Protein AF-A0A1F4B8V3-F1 (afdb_monomer)

Secondary structure (DSSP, 8-state):
-TTSSS-HHHHHHHHHTT--HHHHHHHHHTS-HHHHHHHHHHHHHS-TTTTHHHHHHHHHHHHHHHHHTTS----GGGS---

Solvent-accessible surface area (backbone atoms only — not comparable to full-atom values): 5051 Å² total; per-residue (Å²): 129,78,74,70,74,71,37,66,65,56,45,52,50,35,46,75,73,74,37,58,54,68,61,52,49,55,57,58,73,66,45,50,78,66,56,49,49,55,50,50,56,50,56,70,69,42,70,95,58,71,55,57,68,56,54,53,50,50,52,49,52,53,51,51,53,34,32,70,73,60,80,43,88,81,61,76,81,79,49,84,90,123

pLDDT: mean 78.14, std 13.04, range [46.31, 97.19]

Mean predicted aligned error: 13.69 Å

Foldseek 3Di:
DVPPLPPVVNCVVCVVVVHHSVVVVVVQVPDDPVRNVVVVVVVVVPPPPPPPVVVVVVVVVVVVVCVLVVVDVPDPVSDDPD

Sequence (82 aa):
MKGFLDRAEVRAQLQSLGVDADSAVSRVDALTDDEAKDLAARIDQMPAGGNVLGVVLAVFIILLITDILGFTRIFPFTRSIR

Radius of gyration: 21.66 Å; Cα contacts (8 Å, |Δi|>4): 23; chains: 1; bounding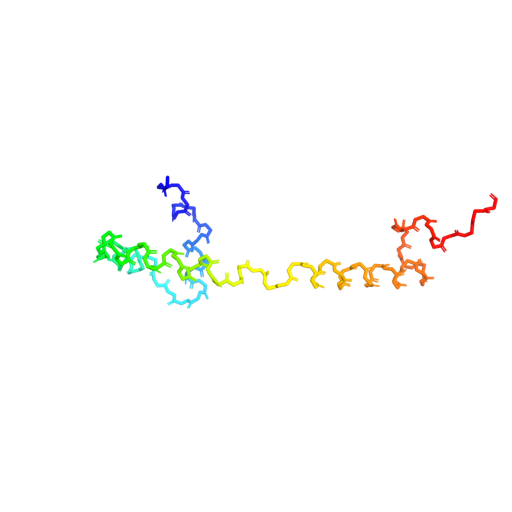 box: 33×31×64 Å

Structure (mmCIF, N/CA/C/O backbone):
data_AF-A0A1F4B8V3-F1
#
_entry.id   AF-A0A1F4B8V3-F1
#
loop_
_atom_site.group_PDB
_atom_site.id
_atom_site.type_symbol
_atom_site.label_atom_id
_atom_site.label_alt_id
_atom_site.label_comp_id
_atom_site.label_asym_id
_atom_site.label_entity_id
_atom_site.label_seq_id
_atom_site.pdbx_PDB_ins_code
_atom_site.Cartn_x
_atom_site.Cartn_y
_atom_site.Cartn_z
_atom_site.occupancy
_atom_site.B_iso_or_equiv
_atom_site.auth_seq_id
_atom_site.auth_comp_id
_atom_site.auth_asym_id
_atom_site.auth_atom_id
_atom_site.pdbx_PDB_model_num
ATOM 1 N N . MET A 1 1 ? -19.641 -3.606 14.753 1.00 46.31 1 MET A N 1
ATOM 2 C CA . MET A 1 1 ? -18.325 -4.014 15.294 1.00 46.31 1 MET A CA 1
ATOM 3 C C . MET A 1 1 ? -18.152 -5.526 15.519 1.00 46.31 1 MET A C 1
ATOM 5 O O . MET A 1 1 ? -17.021 -5.950 15.653 1.00 46.31 1 MET A O 1
ATOM 9 N N . LYS A 1 2 ? -19.201 -6.373 15.532 1.00 50.38 2 LYS A N 1
ATOM 10 C CA . LYS A 1 2 ? -19.052 -7.839 15.733 1.00 50.38 2 LYS A CA 1
ATOM 11 C C . LYS A 1 2 ? -18.594 -8.643 14.500 1.00 50.38 2 LYS A C 1
ATOM 13 O O . LYS A 1 2 ? -18.201 -9.788 14.636 1.00 50.38 2 LYS A O 1
ATOM 18 N N . GLY A 1 3 ? -18.603 -8.048 13.305 1.00 53.19 3 GLY A N 1
ATOM 19 C CA . GLY A 1 3 ? -18.277 -8.750 12.052 1.00 53.19 3 GLY A CA 1
ATOM 20 C C . GLY A 1 3 ? -16.798 -8.751 11.641 1.00 53.19 3 GLY A C 1
ATOM 21 O O . GLY A 1 3 ? -16.480 -9.287 10.586 1.00 53.19 3 GLY A O 1
ATOM 22 N N . PHE A 1 4 ? -15.895 -8.121 12.407 1.00 53.19 4 PHE A N 1
ATOM 23 C CA . PHE A 1 4 ? -14.473 -8.031 12.031 1.00 53.19 4 PHE A CA 1
ATOM 24 C C . PHE A 1 4 ? -13.650 -9.231 12.532 1.00 53.19 4 PHE A C 1
ATOM 26 O O . PHE A 1 4 ? -12.735 -9.663 11.839 1.00 53.19 4 PHE A O 1
ATOM 33 N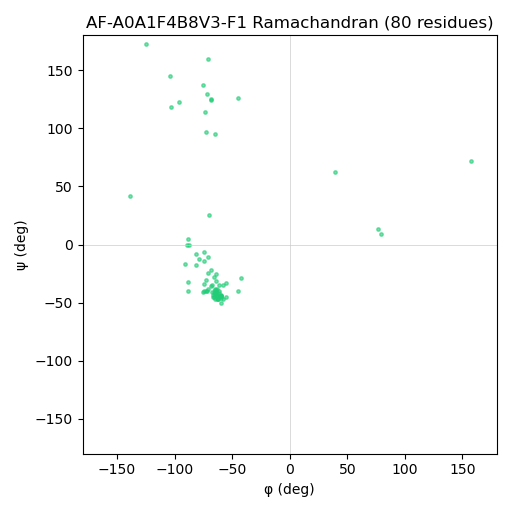 N . LEU A 1 5 ? -14.022 -9.794 13.690 1.00 52.91 5 LEU A N 1
ATOM 34 C CA . LEU A 1 5 ? -13.348 -10.932 14.336 1.00 52.91 5 LEU A CA 1
ATOM 35 C C . LEU A 1 5 ? -13.907 -12.303 13.922 1.00 52.91 5 LEU A C 1
ATOM 37 O O . LEU A 1 5 ? -13.243 -13.315 14.114 1.00 52.91 5 LEU A O 1
ATOM 41 N N . ASP A 1 6 ? -15.101 -12.345 13.326 1.00 53.22 6 ASP A N 1
ATOM 42 C CA . ASP A 1 6 ? -15.740 -13.600 12.900 1.00 53.22 6 ASP A CA 1
ATOM 43 C C . ASP A 1 6 ? -15.331 -14.036 11.481 1.00 53.22 6 ASP A C 1
ATOM 45 O O . ASP A 1 6 ? -15.747 -15.075 10.970 1.00 53.22 6 ASP A O 1
ATOM 49 N N . ARG A 1 7 ? -14.480 -13.243 10.819 1.00 56.88 7 ARG A N 1
ATOM 50 C CA . ARG A 1 7 ? -13.928 -13.604 9.517 1.00 56.88 7 ARG A CA 1
ATOM 51 C C . ARG A 1 7 ? -12.895 -14.699 9.727 1.00 56.88 7 ARG A C 1
ATOM 53 O O . ARG A 1 7 ? -11.849 -14.453 10.320 1.00 56.88 7 ARG A O 1
ATOM 60 N N . ALA A 1 8 ? -13.188 -15.888 9.206 1.00 59.44 8 ALA A N 1
ATOM 61 C CA . ALA A 1 8 ? -12.316 -17.066 9.193 1.00 59.44 8 ALA A CA 1
ATOM 62 C C . ALA A 1 8 ? -10.843 -16.753 8.855 1.00 59.44 8 ALA A C 1
ATOM 64 O O . ALA A 1 8 ? -9.938 -17.419 9.344 1.00 59.44 8 ALA A O 1
ATOM 65 N N . GLU A 1 9 ? -10.608 -15.696 8.080 1.00 57.56 9 GLU A N 1
ATOM 66 C CA . GLU A 1 9 ? -9.294 -15.152 7.752 1.00 57.56 9 GLU A CA 1
ATOM 67 C C . GLU A 1 9 ? -8.480 -14.694 8.977 1.00 57.56 9 GLU A C 1
ATOM 69 O O . GLU A 1 9 ? -7.310 -15.041 9.084 1.00 57.56 9 GLU A O 1
ATOM 74 N N . VAL A 1 10 ? -9.090 -13.999 9.946 1.00 68.12 10 VAL A N 1
ATOM 75 C CA . VAL A 1 10 ? -8.406 -13.556 11.178 1.00 68.12 10 VAL A CA 1
ATOM 76 C C . VAL A 1 10 ? -8.031 -14.759 12.040 1.00 68.12 10 VAL A C 1
ATOM 78 O O . VAL A 1 10 ? -6.918 -14.828 12.557 1.00 68.12 10 VAL A O 1
ATOM 81 N N . ARG A 1 11 ? -8.929 -15.748 12.148 1.00 68.81 11 ARG A N 1
ATOM 82 C CA . ARG A 1 11 ? -8.654 -17.000 12.871 1.00 68.81 11 ARG A CA 1
ATOM 83 C C . ARG A 1 11 ? -7.517 -17.787 12.212 1.00 68.81 11 ARG A C 1
ATOM 85 O O . ARG A 1 11 ? -6.611 -18.224 12.914 1.00 68.81 11 ARG A O 1
ATOM 92 N N . ALA A 1 12 ? -7.517 -17.901 10.883 1.00 69.31 12 ALA A N 1
ATOM 93 C CA . ALA A 1 12 ? -6.449 -18.557 10.128 1.00 69.31 12 ALA A CA 1
ATOM 94 C C . ALA A 1 12 ? -5.099 -17.836 10.289 1.00 69.31 12 ALA A C 1
ATOM 96 O O . ALA A 1 12 ? -4.064 -18.484 10.438 1.00 69.31 12 ALA A O 1
ATOM 97 N N . GLN A 1 13 ? -5.102 -16.500 10.324 1.00 69.12 13 GLN A N 1
ATOM 98 C CA . GLN A 1 13 ? -3.897 -15.708 10.571 1.00 69.12 13 GLN A CA 1
ATOM 99 C C . GLN A 1 13 ? -3.362 -15.906 11.994 1.00 69.12 13 GLN A C 1
ATOM 101 O O . GLN A 1 13 ? -2.169 -16.144 12.165 1.00 69.12 13 GLN A O 1
ATOM 106 N N . LEU A 1 14 ? -4.227 -15.879 13.012 1.00 71.50 14 LEU A N 1
ATOM 107 C CA . LEU A 1 14 ? -3.831 -16.146 14.399 1.00 71.50 14 LEU A CA 1
ATOM 108 C C . LEU A 1 14 ? -3.243 -17.555 14.555 1.00 71.50 14 LEU A C 1
ATOM 110 O O . LEU A 1 14 ? -2.159 -17.702 15.119 1.00 71.50 14 LEU A O 1
ATOM 114 N N . GLN A 1 15 ? -3.875 -18.564 13.952 1.00 77.81 15 GLN A N 1
ATOM 115 C CA . GLN A 1 15 ? -3.355 -19.9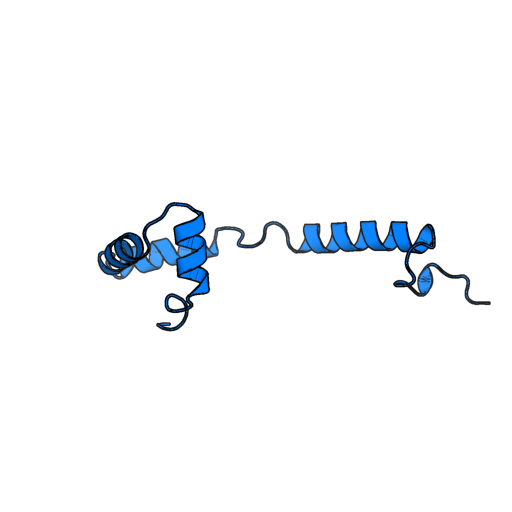33 13.924 1.00 77.81 15 GLN A CA 1
ATOM 116 C C . GLN A 1 15 ? -2.000 -20.023 13.206 1.00 77.81 15 GLN A C 1
ATOM 118 O O . GLN A 1 15 ? -1.100 -20.710 13.684 1.00 77.81 15 GLN A O 1
ATOM 123 N N . SER A 1 16 ? -1.811 -19.288 12.103 1.00 73.44 16 SER A N 1
ATOM 124 C CA . SER A 1 16 ? -0.524 -19.231 11.390 1.00 73.44 16 SER A CA 1
ATOM 125 C C . SER A 1 16 ? 0.608 -18.613 12.223 1.00 73.44 16 SER A C 1
ATOM 127 O O . SER A 1 16 ? 1.775 -18.941 12.022 1.00 73.44 16 SER A O 1
ATOM 129 N N . LEU A 1 17 ? 0.264 -17.763 13.195 1.00 73.69 17 LEU A N 1
ATOM 130 C CA . LEU A 1 17 ? 1.187 -17.162 14.159 1.00 73.69 17 LEU A CA 1
ATOM 131 C C . LEU A 1 17 ? 1.376 -18.031 15.420 1.00 73.69 17 LEU A C 1
ATOM 133 O O . LEU A 1 17 ? 2.049 -17.608 16.358 1.00 73.69 17 LEU A O 1
ATOM 137 N N . GLY A 1 18 ? 0.788 -19.234 15.460 1.00 77.44 18 GLY A N 1
ATOM 138 C CA . GLY A 1 18 ? 0.838 -20.151 16.605 1.00 77.44 18 GLY A CA 1
ATOM 139 C C . GLY A 1 18 ? -0.092 -19.765 17.758 1.00 77.44 18 GLY A C 1
ATOM 140 O O . GLY A 1 18 ? 0.052 -20.286 18.863 1.00 77.44 18 GLY A O 1
ATOM 141 N N . VAL A 1 19 ? -1.030 -18.846 17.522 1.00 77.19 19 VAL A N 1
ATOM 142 C CA . VAL A 1 19 ? -1.991 -18.376 18.521 1.00 77.19 19 VAL A CA 1
ATOM 143 C C . VAL A 1 19 ? -3.293 -19.154 18.376 1.00 77.19 19 VAL A C 1
ATOM 145 O O . VAL A 1 19 ? -3.930 -19.144 17.323 1.00 77.19 19 VAL A O 1
ATOM 148 N N . ASP A 1 20 ? -3.705 -19.808 19.459 1.00 80.25 20 ASP A N 1
ATOM 149 C CA . ASP A 1 20 ? -5.009 -20.456 19.536 1.00 80.25 20 ASP A CA 1
ATOM 150 C C . ASP A 1 20 ? -6.137 -19.408 19.544 1.00 80.25 20 ASP A C 1
ATOM 152 O O . ASP A 1 20 ? -6.145 -18.480 20.360 1.00 80.25 20 ASP A O 1
ATOM 156 N N . ALA A 1 21 ? -7.075 -19.536 18.603 1.00 71.62 21 ALA A N 1
ATOM 157 C CA . ALA A 1 21 ? -8.109 -18.532 18.364 1.00 71.62 21 ALA A CA 1
ATOM 158 C C . ALA A 1 21 ? -9.108 -18.439 19.530 1.00 71.62 21 ALA A C 1
ATOM 160 O O . ALA A 1 21 ? -9.532 -17.336 19.873 1.00 71.62 21 ALA A O 1
ATOM 161 N N . ASP A 1 22 ? -9.430 -19.563 20.173 1.00 76.25 22 ASP A N 1
ATOM 162 C CA . ASP A 1 22 ? -10.373 -19.607 21.298 1.00 76.25 22 ASP A CA 1
ATOM 163 C C . ASP A 1 22 ? -9.768 -18.970 22.559 1.00 76.25 22 ASP A C 1
ATOM 165 O O . ASP A 1 22 ? -10.428 -18.207 23.274 1.00 76.25 22 ASP A O 1
ATOM 169 N N . SER A 1 23 ? -8.471 -19.190 22.786 1.00 75.81 23 SER A N 1
ATOM 170 C CA . SER A 1 23 ? -7.699 -18.479 23.809 1.00 75.81 23 SER A CA 1
ATOM 171 C C . SER A 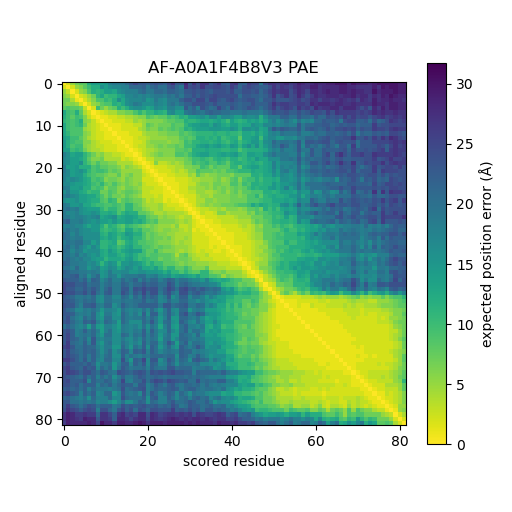1 23 ? -7.622 -16.971 23.539 1.00 75.81 23 SER A C 1
ATOM 173 O O . SER A 1 23 ? -7.793 -16.162 24.454 1.00 75.81 23 SER A O 1
ATOM 175 N N . ALA A 1 24 ? -7.419 -16.560 22.283 1.00 73.69 24 ALA A N 1
ATOM 176 C CA . ALA A 1 24 ? -7.377 -15.145 21.916 1.00 73.69 24 ALA A CA 1
ATOM 177 C C . ALA A 1 24 ? -8.719 -14.437 22.164 1.00 73.69 24 ALA A C 1
ATOM 179 O O . ALA A 1 24 ? -8.728 -13.343 22.728 1.00 73.69 24 ALA A O 1
ATOM 180 N N . VAL A 1 25 ? -9.841 -15.073 21.808 1.00 74.75 25 VAL A N 1
ATOM 181 C CA . VAL A 1 25 ? -11.192 -14.551 22.079 1.00 74.75 25 VAL A CA 1
ATOM 182 C C . VAL A 1 25 ? -11.430 -14.431 23.582 1.00 74.75 25 VAL A C 1
ATOM 184 O O . VAL A 1 25 ? -11.795 -13.357 24.047 1.00 74.75 25 VAL A O 1
ATOM 187 N N . SER A 1 26 ? -11.100 -15.466 24.359 1.00 78.62 26 SER A N 1
ATOM 188 C CA . SER A 1 26 ? -11.256 -15.449 25.822 1.00 78.62 26 SER A CA 1
ATOM 189 C C . SER A 1 26 ? -10.480 -14.309 26.493 1.00 78.62 26 SER A C 1
ATOM 191 O O . SER A 1 26 ? -10.928 -13.740 27.484 1.00 78.62 26 SER A O 1
ATOM 193 N N . ARG A 1 27 ? -9.308 -13.951 25.953 1.00 76.44 27 ARG A N 1
ATOM 194 C CA . ARG A 1 27 ? -8.494 -12.837 26.461 1.00 76.44 27 ARG A CA 1
ATOM 195 C C . ARG A 1 27 ? -9.063 -11.473 26.094 1.00 76.44 27 ARG A C 1
ATOM 197 O O . ARG A 1 27 ? -8.905 -10.553 26.882 1.00 76.44 27 ARG A O 1
ATOM 204 N N . VAL A 1 28 ? -9.691 -11.345 24.925 1.00 73.56 28 VAL A N 1
ATOM 205 C CA . VAL A 1 28 ? -10.375 -10.115 24.499 1.00 73.56 28 VAL A CA 1
ATOM 206 C C . VAL A 1 28 ? -11.671 -9.921 25.284 1.00 73.56 28 VAL A C 1
ATOM 208 O O . VAL A 1 28 ? -11.942 -8.811 25.723 1.00 73.56 28 VAL A O 1
ATOM 211 N N . ASP A 1 29 ? -12.423 -10.994 25.526 1.00 75.00 29 ASP A N 1
ATOM 212 C CA . ASP A 1 29 ? -13.660 -10.965 26.316 1.00 75.00 29 ASP A CA 1
ATOM 213 C C . ASP A 1 29 ? -13.405 -10.686 27.807 1.00 75.00 29 ASP A C 1
ATOM 215 O O . ASP A 1 29 ? -14.293 -10.217 28.514 1.00 75.00 29 ASP A O 1
ATOM 219 N N . ALA A 1 30 ? -12.187 -10.955 28.286 1.00 80.75 30 ALA A N 1
ATOM 220 C CA . ALA A 1 30 ? -11.752 -10.618 29.637 1.00 80.75 30 ALA A CA 1
ATOM 221 C C . ALA A 1 30 ? -11.312 -9.150 29.798 1.00 80.75 30 ALA A C 1
ATOM 223 O O . ALA A 1 30 ? -11.050 -8.734 30.927 1.00 80.75 30 ALA A O 1
ATOM 224 N N . LEU A 1 31 ? -11.204 -8.377 28.709 1.00 78.00 31 LEU A N 1
ATOM 225 C CA . LEU A 1 31 ? -10.849 -6.960 28.784 1.00 78.00 31 LEU A CA 1
ATOM 226 C C . LEU A 1 31 ? -12.038 -6.140 29.273 1.00 78.00 31 LEU A C 1
ATOM 228 O O . LEU A 1 31 ? -13.169 -6.297 28.816 1.00 78.00 31 LEU A O 1
ATOM 232 N N . THR A 1 32 ? -11.754 -5.204 30.167 1.00 81.56 32 THR A N 1
ATOM 233 C CA . THR A 1 32 ? -12.701 -4.146 30.513 1.00 81.56 32 THR A CA 1
ATOM 234 C C . THR A 1 32 ? -12.851 -3.153 29.355 1.00 81.56 32 THR A C 1
ATOM 236 O O . THR A 1 32 ? -11.981 -3.047 28.486 1.00 81.56 32 THR A O 1
ATOM 239 N N . ASP A 1 33 ? -13.949 -2.391 29.339 1.00 76.81 33 ASP A N 1
ATOM 240 C CA . ASP A 1 33 ? -14.227 -1.409 28.278 1.00 76.81 33 ASP A CA 1
ATOM 241 C C . ASP A 1 33 ? -13.090 -0.386 28.089 1.00 76.81 33 ASP A C 1
ATOM 243 O O . ASP A 1 33 ? -12.829 0.061 26.968 1.00 76.81 33 ASP A O 1
ATOM 247 N N . ASP A 1 34 ? -12.401 -0.022 29.173 1.00 78.44 34 ASP A N 1
ATOM 248 C CA . ASP A 1 34 ? -11.276 0.914 29.140 1.00 78.44 34 ASP A CA 1
ATOM 249 C C . ASP A 1 34 ? -10.007 0.260 28.570 1.00 78.44 34 ASP A C 1
ATOM 251 O O . ASP A 1 34 ? -9.337 0.844 27.718 1.00 78.44 34 ASP A O 1
ATOM 255 N N . GLU A 1 35 ? -9.721 -0.991 28.934 1.00 77.81 35 GLU A N 1
ATOM 256 C CA . GLU A 1 35 ? -8.588 -1.744 28.380 1.00 77.81 35 GLU A CA 1
ATOM 257 C C . GLU A 1 35 ? -8.780 -2.063 26.889 1.00 77.81 35 GLU A C 1
ATOM 259 O O . GLU A 1 35 ? -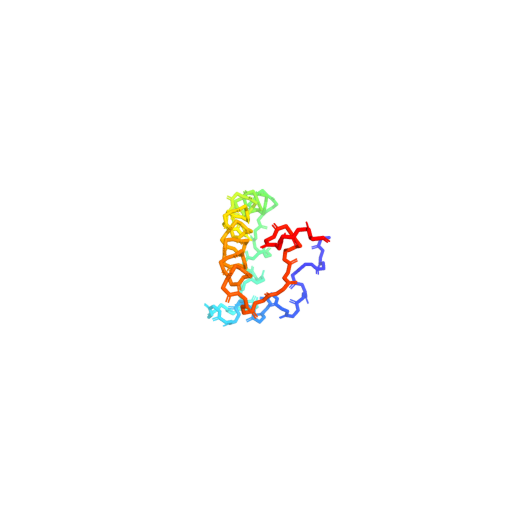7.822 -2.034 26.112 1.00 77.81 35 GLU A O 1
ATOM 264 N N . ALA A 1 36 ? -10.019 -2.315 26.459 1.00 81.44 36 ALA A N 1
ATOM 265 C CA . ALA A 1 36 ? -10.357 -2.502 25.052 1.00 81.44 36 ALA A CA 1
ATOM 266 C C . ALA A 1 36 ? -10.125 -1.225 24.224 1.00 81.44 36 ALA A C 1
ATOM 268 O O . ALA A 1 36 ? -9.631 -1.306 23.094 1.00 81.44 36 ALA A O 1
ATOM 269 N N . LYS A 1 37 ? -10.426 -0.041 24.778 1.00 80.56 37 LYS A N 1
ATOM 270 C CA . LYS A 1 37 ? -10.130 1.251 24.133 1.00 80.56 37 LYS A CA 1
ATOM 271 C C . LYS A 1 37 ? -8.631 1.505 24.025 1.00 80.56 37 LYS A C 1
ATOM 273 O O . LYS A 1 37 ? -8.168 1.907 22.958 1.00 80.56 37 LYS A O 1
ATOM 278 N N . ASP A 1 38 ? -7.877 1.229 25.083 1.00 83.69 38 ASP A N 1
ATOM 279 C CA . ASP A 1 38 ? -6.419 1.370 25.078 1.00 83.69 38 ASP A CA 1
ATOM 280 C C . ASP A 1 38 ? -5.756 0.411 24.082 1.00 83.69 38 ASP A C 1
ATOM 282 O O . ASP A 1 38 ? -4.813 0.783 23.375 1.00 83.69 38 ASP A O 1
ATOM 286 N N . LEU A 1 39 ? -6.261 -0.821 23.977 1.00 79.50 39 LEU A N 1
ATOM 287 C CA . LEU A 1 39 ? -5.797 -1.789 22.989 1.00 79.50 39 LEU A CA 1
ATOM 288 C C . LEU A 1 39 ? -6.113 -1.333 21.559 1.00 79.50 39 LEU A C 1
ATOM 290 O O . LEU A 1 39 ? -5.233 -1.384 20.700 1.00 79.50 39 LEU A O 1
ATOM 294 N N . ALA A 1 40 ? -7.330 -0.847 21.303 1.00 77.62 40 ALA A N 1
ATOM 295 C CA . ALA A 1 40 ? -7.710 -0.305 20.000 1.00 77.62 40 ALA A CA 1
ATOM 296 C C . ALA A 1 40 ? -6.822 0.886 19.606 1.00 77.62 40 ALA A C 1
ATOM 298 O O . ALA A 1 40 ? -6.281 0.909 18.503 1.00 77.62 40 ALA A O 1
ATOM 299 N N . ALA A 1 41 ? -6.565 1.807 20.539 1.00 80.19 41 ALA A N 1
ATOM 300 C CA . ALA A 1 41 ? -5.687 2.950 20.311 1.00 80.19 41 ALA A CA 1
ATOM 301 C C . ALA A 1 41 ? 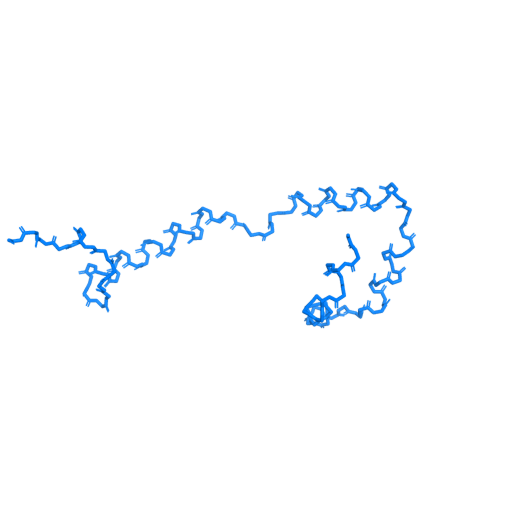-4.245 2.533 19.977 1.00 80.19 41 ALA A C 1
ATOM 303 O O . ALA A 1 41 ? -3.580 3.196 19.182 1.00 80.19 41 ALA A O 1
ATOM 304 N N . ARG A 1 42 ? -3.744 1.440 20.567 1.00 78.81 42 ARG A N 1
ATOM 305 C CA . ARG A 1 42 ? -2.420 0.879 20.245 1.00 78.81 42 ARG A CA 1
ATOM 306 C C . ARG A 1 42 ? -2.400 0.213 18.874 1.00 78.81 42 ARG A C 1
ATOM 308 O O . ARG A 1 42 ? -1.417 0.368 18.160 1.00 78.81 42 ARG A O 1
ATOM 315 N N . ILE A 1 43 ? -3.462 -0.502 18.504 1.00 74.81 43 ILE A N 1
ATOM 316 C CA . ILE A 1 43 ? -3.594 -1.127 17.182 1.00 74.81 43 ILE A CA 1
ATOM 317 C C . ILE A 1 43 ? -3.660 -0.068 16.080 1.00 74.81 43 ILE A C 1
ATOM 319 O O . ILE A 1 43 ? -2.958 -0.209 15.084 1.00 74.81 43 ILE A O 1
ATOM 323 N N . ASP A 1 44 ? -4.398 1.019 16.295 1.00 69.69 44 ASP A N 1
ATOM 324 C CA . ASP A 1 44 ? -4.476 2.142 15.352 1.00 69.69 44 ASP A CA 1
ATOM 325 C C . ASP A 1 44 ? -3.138 2.887 15.197 1.00 69.69 44 ASP A C 1
ATOM 327 O O . ASP A 1 44 ? -2.847 3.452 14.144 1.00 69.69 44 ASP A O 1
ATOM 331 N N . GLN A 1 45 ? -2.300 2.879 16.23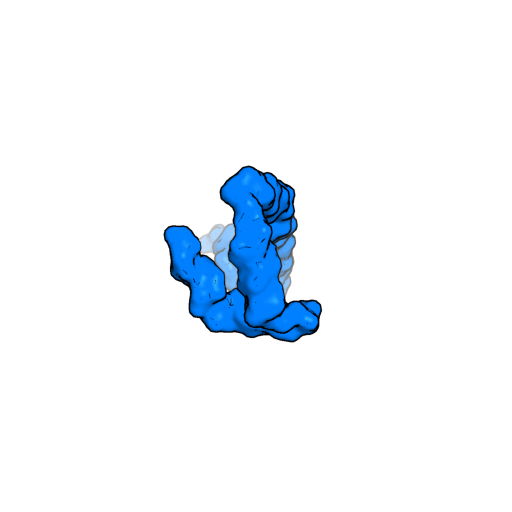8 1.00 70.69 45 GLN A N 1
ATOM 332 C CA . GLN A 1 45 ? -0.951 3.452 16.205 1.00 70.69 45 GLN A CA 1
ATOM 333 C C . GLN A 1 45 ? 0.086 2.522 15.569 1.00 70.69 45 GLN A C 1
ATOM 335 O O . GLN A 1 45 ? 1.169 2.980 15.191 1.00 70.69 45 GLN A O 1
ATOM 340 N N . MET A 1 46 ? -0.209 1.226 15.446 1.00 65.88 46 MET A N 1
ATOM 341 C CA . MET A 1 46 ? 0.665 0.322 14.714 1.00 65.88 46 MET A CA 1
ATOM 342 C C . MET A 1 46 ? 0.537 0.631 13.219 1.00 65.88 46 MET A C 1
ATOM 344 O O . MET A 1 46 ? -0.576 0.662 12.694 1.00 65.88 46 MET A O 1
ATOM 348 N N . PRO A 1 47 ? 1.649 0.832 12.490 1.00 63.62 47 PRO A N 1
ATOM 349 C CA . PRO A 1 47 ? 1.588 1.006 11.049 1.00 63.62 47 PRO A CA 1
ATOM 350 C C . PRO A 1 47 ? 1.081 -0.303 10.426 1.00 63.62 47 PRO A C 1
ATOM 352 O O . PRO A 1 47 ? 1.865 -1.213 10.170 1.00 63.62 47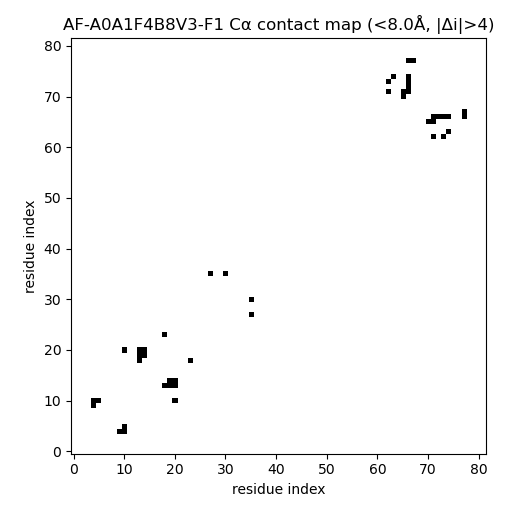 PRO A O 1
ATOM 355 N N . ALA A 1 48 ? -0.227 -0.418 10.175 1.00 63.62 48 ALA A N 1
ATOM 356 C CA . ALA A 1 48 ? -0.892 -1.617 9.640 1.00 63.62 48 ALA A CA 1
ATOM 357 C C . ALA A 1 48 ? -0.557 -1.904 8.155 1.00 63.62 48 ALA A C 1
ATOM 359 O O . ALA A 1 48 ? -1.311 -2.518 7.411 1.00 63.62 48 ALA A O 1
ATOM 360 N N . GLY A 1 49 ? 0.596 -1.429 7.707 1.00 61.59 49 GLY A N 1
ATOM 361 C CA . GLY A 1 49 ? 1.008 -1.295 6.324 1.00 61.59 49 GLY A CA 1
ATOM 362 C C . GLY A 1 49 ? 2.086 -0.230 6.308 1.00 61.59 49 GLY A C 1
ATOM 363 O O . GLY A 1 49 ? 1.830 0.916 5.939 1.00 61.59 49 GLY A O 1
ATOM 364 N N . GLY A 1 50 ? 3.263 -0.581 6.836 1.00 66.06 50 GLY A N 1
ATOM 365 C CA . GLY A 1 50 ? 4.406 0.322 6.905 1.00 66.06 50 GLY A CA 1
ATOM 366 C C . GLY A 1 50 ? 4.590 1.059 5.581 1.00 66.06 50 GLY A C 1
ATOM 367 O O . GLY A 1 50 ? 4.638 0.436 4.524 1.00 66.06 50 GLY A O 1
ATOM 368 N N . ASN A 1 51 ? 4.634 2.391 5.659 1.00 74.25 51 ASN A N 1
ATOM 369 C CA . ASN A 1 51 ? 4.897 3.304 4.552 1.00 74.25 51 ASN A CA 1
ATOM 370 C C . ASN A 1 51 ? 4.233 2.875 3.227 1.00 74.25 51 ASN A C 1
ATOM 372 O O . ASN A 1 51 ? 4.929 2.630 2.247 1.00 74.25 51 ASN A O 1
ATOM 376 N N . VAL A 1 52 ? 2.896 2.811 3.161 1.00 82.81 52 VAL A N 1
ATOM 377 C CA . VAL A 1 52 ? 2.163 2.564 1.895 1.00 82.81 52 VAL A CA 1
ATOM 378 C C . VAL A 1 52 ? 2.730 3.412 0.749 1.00 82.81 52 VAL A C 1
ATOM 380 O O . VAL A 1 52 ? 2.949 2.909 -0.347 1.00 82.81 52 VAL A O 1
ATOM 383 N N . LEU A 1 53 ? 3.083 4.669 1.032 1.00 85.81 53 LEU A N 1
ATOM 384 C CA . LEU A 1 53 ? 3.813 5.558 0.122 1.00 85.81 53 LEU A CA 1
ATOM 385 C C . LEU A 1 53 ? 5.145 4.976 -0.381 1.00 85.81 53 LEU A C 1
ATOM 387 O O . LEU A 1 53 ? 5.425 5.037 -1.573 1.00 85.81 53 LEU A O 1
ATOM 391 N N . GLY A 1 54 ? 5.954 4.397 0.504 1.00 87.94 54 GLY A N 1
ATOM 392 C CA . GLY A 1 54 ? 7.203 3.724 0.152 1.00 87.94 54 GLY A CA 1
ATOM 393 C C . GLY A 1 54 ? 6.985 2.470 -0.693 1.00 87.94 54 GLY A C 1
ATOM 394 O O . GLY A 1 54 ? 7.705 2.271 -1.667 1.00 87.94 54 GLY A O 1
ATOM 395 N N . VAL A 1 55 ? 5.966 1.662 -0.383 1.00 89.94 55 VAL A N 1
ATOM 396 C CA . VAL A 1 55 ? 5.616 0.477 -1.186 1.00 89.94 55 VAL A CA 1
ATOM 397 C C . VAL A 1 55 ? 5.144 0.890 -2.581 1.00 89.94 55 VAL A C 1
ATOM 399 O O . VAL A 1 55 ? 5.634 0.359 -3.575 1.00 89.94 55 VAL A O 1
ATOM 402 N N . VAL A 1 56 ? 4.252 1.879 -2.672 1.00 93.00 56 VAL A N 1
ATOM 403 C CA . VAL A 1 56 ? 3.772 2.426 -3.950 1.00 93.00 56 VAL A CA 1
ATOM 404 C C . VAL A 1 56 ? 4.933 2.990 -4.769 1.00 93.00 56 VAL A C 1
ATOM 406 O O . VAL A 1 56 ? 5.034 2.698 -5.960 1.00 93.00 56 VAL A O 1
ATOM 409 N N . LEU A 1 57 ? 5.845 3.739 -4.140 1.00 93.94 57 LEU A N 1
ATOM 410 C CA . LEU A 1 57 ? 7.022 4.291 -4.810 1.00 93.94 57 LEU A CA 1
ATOM 411 C C . LEU A 1 57 ? 7.975 3.191 -5.299 1.00 93.94 57 LEU A C 1
ATOM 413 O O . LEU A 1 57 ? 8.462 3.264 -6.424 1.00 93.94 57 LEU A O 1
ATOM 417 N N . ALA A 1 58 ? 8.219 2.157 -4.493 1.00 94.19 58 ALA A N 1
ATOM 418 C CA . ALA A 1 58 ? 9.068 1.033 -4.877 1.00 94.19 58 ALA A CA 1
ATOM 419 C C . ALA A 1 58 ? 8.488 0.270 -6.076 1.00 94.19 58 ALA A C 1
ATOM 421 O O . ALA A 1 58 ? 9.197 0.029 -7.054 1.00 94.19 58 ALA A O 1
ATOM 422 N N . VAL A 1 59 ? 7.188 -0.050 -6.041 1.00 95.50 59 VAL A N 1
ATOM 423 C CA . VAL A 1 59 ? 6.489 -0.690 -7.166 1.00 95.50 59 VAL A CA 1
ATOM 424 C C . VAL A 1 59 ? 6.560 0.195 -8.409 1.00 95.50 59 VAL A C 1
ATOM 426 O O . VAL A 1 59 ? 6.893 -0.296 -9.485 1.00 95.50 59 VAL A O 1
ATOM 429 N N . PHE A 1 60 ? 6.324 1.501 -8.267 1.00 96.06 60 PHE A N 1
ATOM 430 C CA . PHE A 1 60 ? 6.439 2.454 -9.369 1.00 96.06 60 PHE A CA 1
ATOM 431 C C . PHE A 1 60 ? 7.839 2.449 -10.003 1.00 96.06 60 PHE A C 1
ATOM 433 O O . PHE A 1 60 ? 7.942 2.349 -11.223 1.00 96.06 60 PHE A O 1
ATOM 440 N N . ILE A 1 61 ? 8.911 2.494 -9.201 1.00 96.69 61 ILE A N 1
ATOM 441 C CA . ILE A 1 61 ? 10.301 2.480 -9.692 1.00 96.69 61 ILE A CA 1
ATOM 442 C C . ILE A 1 61 ? 10.620 1.172 -10.420 1.00 96.69 61 ILE A C 1
ATOM 444 O O . ILE A 1 61 ? 11.196 1.205 -11.507 1.00 96.69 61 ILE A O 1
ATOM 448 N N . ILE A 1 62 ? 10.232 0.025 -9.855 1.00 97.19 62 ILE A N 1
ATOM 449 C CA . ILE A 1 62 ? 10.447 -1.280 -10.494 1.00 97.19 62 ILE A CA 1
ATOM 450 C C . ILE A 1 62 ? 9.744 -1.314 -11.852 1.00 97.19 62 ILE A C 1
ATOM 452 O O . ILE A 1 62 ? 10.374 -1.632 -12.863 1.00 97.19 62 ILE A O 1
ATOM 456 N N . LEU A 1 63 ? 8.463 -0.933 -11.899 1.00 97.00 63 LEU A N 1
ATOM 457 C CA . LEU A 1 63 ? 7.704 -0.907 -13.147 1.00 97.00 63 LEU A CA 1
ATOM 458 C C . LEU A 1 63 ? 8.320 0.062 -14.158 1.00 97.00 63 LEU A C 1
ATOM 460 O O . LEU A 1 63 ? 8.472 -0.304 -15.320 1.00 97.00 63 LEU A O 1
ATOM 464 N N . LEU A 1 64 ? 8.755 1.242 -13.718 1.00 96.62 64 LEU A N 1
ATOM 465 C CA . LEU A 1 64 ? 9.395 2.238 -14.573 1.00 96.62 64 LEU A CA 1
ATOM 466 C C . LEU A 1 64 ? 10.674 1.690 -15.218 1.00 96.62 64 LEU A C 1
ATOM 468 O O . LEU A 1 64 ? 10.851 1.817 -16.427 1.00 96.62 64 LEU A O 1
ATOM 472 N N . ILE A 1 65 ? 11.536 1.031 -14.439 1.00 96.62 65 ILE A N 1
ATOM 473 C CA . ILE A 1 65 ? 12.757 0.403 -14.960 1.00 96.62 65 ILE A CA 1
ATOM 474 C C . ILE A 1 65 ? 12.401 -0.696 -15.968 1.00 96.62 65 ILE A C 1
ATOM 476 O O . ILE A 1 65 ? 12.960 -0.726 -17.062 1.00 96.62 65 ILE A O 1
ATOM 480 N N . THR A 1 66 ? 11.449 -1.579 -15.641 1.00 96.94 66 THR A N 1
ATOM 481 C CA . THR A 1 66 ? 11.047 -2.658 -16.563 1.00 96.94 66 THR A CA 1
ATOM 482 C C . THR A 1 66 ? 10.425 -2.144 -17.863 1.00 96.94 66 THR A C 1
ATOM 484 O O . THR A 1 66 ? 10.597 -2.776 -18.904 1.00 96.94 66 THR A O 1
ATOM 487 N N . ASP A 1 67 ? 9.741 -1.001 -17.825 1.00 95.06 67 ASP A N 1
ATOM 488 C CA . ASP A 1 67 ? 9.110 -0.375 -18.988 1.00 95.06 67 ASP A CA 1
ATOM 489 C C . ASP A 1 67 ? 10.156 0.290 -19.902 1.00 95.06 67 ASP A C 1
ATOM 491 O O . ASP A 1 67 ? 10.106 0.127 -21.121 1.00 95.06 67 ASP A O 1
ATOM 495 N N . ILE A 1 68 ? 11.174 0.943 -19.319 1.00 93.69 68 ILE A N 1
ATOM 496 C CA . ILE A 1 68 ? 12.332 1.500 -20.050 1.00 93.69 68 ILE A CA 1
ATOM 497 C C . ILE A 1 68 ? 13.174 0.388 -20.690 1.00 93.69 68 ILE A C 1
ATOM 499 O O . ILE A 1 68 ? 13.625 0.530 -21.825 1.00 93.69 68 ILE A O 1
ATOM 503 N N . LEU A 1 69 ? 13.361 -0.736 -19.991 1.00 95.00 69 LEU A N 1
ATOM 504 C CA . LEU A 1 69 ? 14.036 -1.923 -20.532 1.00 95.00 69 LEU A CA 1
ATOM 505 C C . LEU A 1 69 ? 13.198 -2.655 -21.596 1.00 95.00 69 LEU A C 1
ATOM 507 O O . LEU A 1 69 ? 13.712 -3.541 -22.274 1.00 95.00 69 LEU A O 1
ATOM 511 N N . GLY A 1 70 ? 11.920 -2.299 -21.756 1.00 90.38 70 GLY A N 1
ATOM 512 C CA . GLY A 1 70 ? 11.015 -2.895 -22.737 1.00 90.38 70 GLY A CA 1
ATOM 513 C C . GLY A 1 70 ? 10.425 -4.249 -22.333 1.00 90.38 70 GLY A C 1
ATOM 514 O O . GLY A 1 70 ? 9.768 -4.883 -23.156 1.00 90.38 70 GLY A O 1
ATOM 515 N N . PHE A 1 71 ? 10.621 -4.691 -21.085 1.00 94.50 71 PHE A N 1
ATOM 516 C CA . PHE A 1 71 ? 9.990 -5.904 -20.550 1.00 94.50 71 PHE A CA 1
ATOM 517 C C . PHE A 1 71 ? 8.497 -5.710 -20.285 1.00 94.50 71 PHE A C 1
ATOM 519 O O . PHE A 1 71 ? 7.719 -6.656 -20.388 1.00 94.50 71 PHE A O 1
ATOM 526 N N . THR A 1 72 ? 8.091 -4.487 -19.944 1.00 94.19 72 THR A N 1
ATOM 527 C CA . THR A 1 72 ? 6.687 -4.113 -19.762 1.00 94.19 72 THR A CA 1
ATOM 528 C C . THR A 1 72 ? 6.321 -2.919 -20.646 1.00 94.19 72 THR A C 1
ATOM 530 O O . THR A 1 72 ? 7.154 -2.390 -21.385 1.00 94.19 72 THR A O 1
ATOM 533 N N . ARG A 1 73 ? 5.021 -2.593 -20.680 1.00 91.56 73 ARG A N 1
ATOM 534 C CA . ARG A 1 73 ? 4.423 -1.561 -21.546 1.00 91.56 73 ARG A CA 1
ATOM 535 C C . ARG A 1 73 ? 3.373 -0.736 -20.790 1.00 91.56 73 ARG A C 1
ATOM 537 O O . ARG A 1 73 ? 2.307 -0.458 -21.336 1.00 91.56 73 ARG A O 1
ATOM 544 N N . ILE A 1 74 ? 3.676 -0.384 -19.541 1.00 93.50 74 ILE A N 1
ATOM 545 C CA . ILE A 1 74 ? 2.742 0.216 -18.575 1.00 93.50 74 ILE A CA 1
ATOM 546 C C . ILE A 1 74 ? 2.706 1.743 -18.677 1.00 93.50 74 ILE A C 1
ATOM 548 O O . ILE A 1 74 ? 1.619 2.319 -18.612 1.00 93.50 74 ILE A O 1
ATOM 552 N N . PHE A 1 75 ? 3.846 2.415 -18.870 1.00 93.88 75 PHE A N 1
ATOM 553 C CA . PHE A 1 75 ? 3.892 3.875 -18.884 1.00 93.88 75 PHE A CA 1
ATOM 554 C C . PHE A 1 75 ? 4.000 4.417 -20.319 1.00 93.88 75 PHE A C 1
ATOM 556 O O . PHE A 1 75 ? 4.967 4.154 -21.025 1.00 93.88 75 PHE A O 1
ATOM 563 N N . PRO A 1 76 ? 3.030 5.206 -20.814 1.00 88.25 76 PRO A N 1
ATOM 564 C CA . PRO A 1 76 ? 3.078 5.712 -22.189 1.00 88.25 76 PRO A CA 1
ATOM 565 C C . PRO A 1 76 ? 4.166 6.778 -22.396 1.00 88.25 76 PRO A C 1
ATOM 567 O O . PRO A 1 76 ? 4.654 6.938 -23.511 1.00 88.25 76 PRO A O 1
ATOM 570 N N . PHE A 1 77 ? 4.574 7.475 -21.330 1.00 90.62 77 PHE A N 1
ATOM 571 C CA . PHE A 1 77 ? 5.577 8.545 -21.376 1.00 90.62 77 PHE A CA 1
ATOM 572 C C . PHE A 1 77 ? 7.019 8.046 -21.544 1.00 90.62 77 PHE A C 1
ATOM 574 O O . PHE A 1 77 ? 7.901 8.838 -21.856 1.00 90.62 77 PHE A O 1
ATOM 581 N N . THR A 1 78 ? 7.286 6.752 -21.346 1.00 87.44 78 THR A N 1
ATOM 582 C CA . THR A 1 78 ? 8.612 6.160 -21.614 1.00 87.44 78 THR A CA 1
ATOM 583 C C . THR A 1 78 ? 8.873 6.003 -23.113 1.00 87.44 78 THR A C 1
ATOM 585 O O . THR A 1 78 ? 9.976 5.650 -23.528 1.00 87.44 78 THR A O 1
ATOM 588 N N . ARG A 1 79 ? 7.865 6.275 -23.950 1.00 81.56 79 ARG A N 1
ATOM 589 C CA . ARG A 1 79 ? 7.937 6.176 -25.405 1.00 81.56 79 ARG A CA 1
ATOM 590 C C . ARG A 1 79 ? 8.047 7.560 -26.021 1.00 81.56 79 ARG A C 1
ATOM 592 O O . ARG A 1 79 ? 7.426 8.517 -25.571 1.00 81.56 79 ARG A O 1
ATOM 599 N N . SER A 1 80 ? 8.796 7.637 -27.114 1.00 75.81 80 SER A N 1
ATOM 600 C CA . SER A 1 80 ? 8.792 8.820 -27.965 1.00 75.81 80 SER A CA 1
ATOM 601 C C . SER A 1 80 ? 7.437 8.933 -28.671 1.00 75.81 80 SER A C 1
ATOM 603 O O . SER A 1 80 ? 6.991 7.982 -29.318 1.00 75.81 80 SER A O 1
ATOM 605 N N . ILE A 1 81 ? 6.781 10.084 -28.512 1.00 70.50 81 ILE A N 1
ATOM 606 C CA . ILE A 1 81 ? 5.596 10.479 -29.278 1.00 70.50 81 ILE A CA 1
ATOM 607 C C . ILE A 1 81 ? 6.110 10.809 -30.681 1.00 70.50 81 ILE A C 1
ATOM 609 O O . ILE A 1 81 ? 6.682 11.878 -30.887 1.00 70.50 81 ILE A O 1
ATOM 613 N N . ARG A 1 82 ? 6.017 9.853 -31.604 1.00 60.03 82 ARG A N 1
ATOM 614 C CA . ARG A 1 82 ? 6.315 10.085 -33.019 1.00 60.03 82 ARG A CA 1
ATOM 615 C C . ARG A 1 82 ? 5.064 10.538 -33.748 1.00 60.03 82 ARG A C 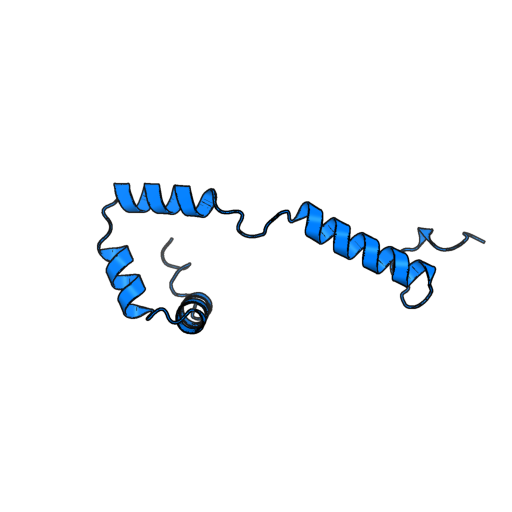1
ATOM 617 O O . ARG A 1 82 ? 4.005 9.930 -33.480 1.00 60.03 82 ARG A O 1
#